Protein AF-A0A022MLE1-F1 (afdb_monomer_lite)

Sequence (67 aa):
EGFVADWLEPLAAAETAAGADPATARARARLGLATVRGLLLDLLVTGDRAAVDAAMEEFLRLYYGPE

Structure (mmCIF, N/CA/C/O backbone):
data_AF-A0A022MLE1-F1
#
_entry.id   AF-A0A022MLE1-F1
#
loop_
_atom_site.group_PDB
_atom_site.id
_atom_site.type_symbol
_atom_site.label_atom_id
_atom_site.label_alt_id
_atom_site.label_comp_id
_atom_site.label_asym_id
_atom_site.label_entity_id
_atom_site.label_seq_id
_atom_site.pdbx_PDB_ins_code
_atom_site.Cartn_x
_atom_site.Cartn_y
_atom_site.Cartn_z
_atom_site.occupancy
_atom_site.B_iso_or_equiv
_atom_site.auth_seq_id
_atom_site.auth_comp_id
_atom_site.auth_asym_id
_atom_site.auth_atom_id
_atom_site.pdbx_PDB_model_num
ATOM 1 N N . GLU A 1 1 ? 18.694 12.293 8.564 1.00 48.19 1 GLU A N 1
ATOM 2 C CA . GLU A 1 1 ? 17.374 12.372 7.905 1.00 48.19 1 GLU A CA 1
ATOM 3 C C . GLU A 1 1 ? 16.854 10.950 7.739 1.00 48.19 1 GLU A C 1
ATOM 5 O O . GLU A 1 1 ? 17.660 10.032 7.769 1.00 48.19 1 GLU A O 1
ATOM 10 N N . GLY A 1 2 ? 15.541 10.751 7.841 1.00 54.78 2 GLY A N 1
ATOM 11 C CA . GLY A 1 2 ? 14.968 9.573 8.504 1.00 54.78 2 GLY A CA 1
ATOM 12 C C . GLY A 1 2 ? 14.985 8.262 7.710 1.00 54.78 2 GLY A C 1
ATOM 13 O O . GLY A 1 2 ? 14.499 8.227 6.584 1.00 54.78 2 GLY A O 1
ATOM 14 N N . PHE A 1 3 ? 15.377 7.180 8.398 1.00 60.62 3 PHE A N 1
ATOM 15 C CA . PHE A 1 3 ? 15.381 5.754 8.008 1.00 60.62 3 PHE A CA 1
ATOM 16 C C . PHE A 1 3 ? 14.194 5.264 7.161 1.00 60.62 3 PHE A C 1
ATOM 18 O O . PHE A 1 3 ? 14.279 4.221 6.531 1.00 60.62 3 PHE A O 1
ATOM 25 N N . VAL A 1 4 ? 13.058 5.961 7.188 1.00 59.50 4 VAL A N 1
ATOM 26 C CA . VAL A 1 4 ? 11.809 5.583 6.519 1.00 59.50 4 VAL A CA 1
ATOM 27 C C . VAL A 1 4 ? 11.746 6.095 5.066 1.00 59.50 4 VAL A C 1
ATOM 29 O O . VAL A 1 4 ? 11.058 5.492 4.240 1.00 59.50 4 VAL A O 1
ATOM 32 N N . ALA A 1 5 ? 12.463 7.173 4.723 1.00 60.25 5 ALA A N 1
ATOM 33 C CA . ALA A 1 5 ? 12.585 7.652 3.339 1.00 60.25 5 ALA A CA 1
ATOM 34 C C . ALA A 1 5 ? 13.442 6.705 2.478 1.00 60.25 5 ALA A C 1
ATOM 36 O O . ALA A 1 5 ? 13.140 6.506 1.299 1.00 60.25 5 ALA A O 1
ATOM 37 N N . ASP A 1 6 ? 14.413 6.044 3.107 1.00 80.19 6 ASP A N 1
ATOM 38 C CA . ASP A 1 6 ? 15.417 5.195 2.458 1.00 80.19 6 ASP A CA 1
ATOM 39 C C . ASP A 1 6 ? 14.881 3.832 1.994 1.00 80.19 6 ASP A C 1
ATOM 41 O O . ASP A 1 6 ? 15.608 3.055 1.388 1.00 80.19 6 ASP A O 1
ATOM 45 N N . TRP A 1 7 ? 13.600 3.525 2.226 1.00 87.38 7 TRP A N 1
ATOM 46 C CA . TRP A 1 7 ? 12.992 2.266 1.770 1.00 87.38 7 TRP A CA 1
ATOM 47 C C . TRP A 1 7 ? 12.563 2.294 0.309 1.00 87.38 7 TRP A C 1
ATOM 49 O O . TRP A 1 7 ? 12.401 1.238 -0.296 1.00 87.38 7 TRP A O 1
ATOM 59 N N . LEU A 1 8 ? 12.368 3.476 -0.282 1.00 92.25 8 LEU A N 1
ATOM 60 C CA . LEU A 1 8 ? 11.889 3.556 -1.665 1.00 92.25 8 LEU A CA 1
ATOM 61 C C . LEU A 1 8 ? 12.886 2.963 -2.658 1.00 92.25 8 LEU A C 1
ATOM 63 O O . LEU A 1 8 ? 12.468 2.356 -3.639 1.00 92.25 8 LEU A O 1
ATOM 67 N N . GLU A 1 9 ? 14.180 3.139 -2.417 1.00 93.00 9 GLU A N 1
ATOM 68 C CA . GLU A 1 9 ? 15.220 2.695 -3.339 1.00 93.00 9 GLU A CA 1
ATOM 69 C C . GLU A 1 9 ? 15.431 1.171 -3.307 1.00 93.00 9 GLU A C 1
ATOM 71 O O . GLU A 1 9 ? 15.348 0.562 -4.373 1.00 93.00 9 GLU A O 1
ATOM 76 N N . PRO A 1 10 ? 15.546 0.508 -2.137 1.00 94.50 10 PRO A N 1
ATOM 77 C CA . PRO A 1 10 ? 15.530 -0.952 -2.054 1.00 94.50 10 PRO A CA 1
ATOM 78 C C . PRO A 1 10 ? 14.263 -1.584 -2.645 1.00 94.50 10 PRO A C 1
ATOM 80 O O . PRO A 1 10 ? 14.348 -2.583 -3.355 1.00 94.50 10 PRO A O 1
ATOM 83 N N . LEU A 1 11 ? 13.087 -0.996 -2.396 1.00 94.81 11 LEU A N 1
ATOM 84 C CA . LEU A 1 11 ? 11.824 -1.512 -2.933 1.00 94.81 11 LEU A CA 1
ATOM 85 C C . LEU A 1 11 ? 11.743 -1.347 -4.457 1.00 94.81 11 LEU A C 1
ATOM 87 O O . LEU A 1 11 ? 11.327 -2.267 -5.156 1.00 94.81 11 LEU A O 1
ATOM 91 N N . ALA A 1 12 ? 12.182 -0.206 -4.995 1.00 95.94 12 ALA A N 1
ATOM 92 C CA . ALA A 1 12 ? 12.238 -0.005 -6.442 1.00 95.94 12 ALA A CA 1
ATOM 93 C C . ALA A 1 12 ? 13.271 -0.934 -7.103 1.00 95.94 12 ALA A C 1
ATOM 95 O O . ALA A 1 12 ? 13.036 -1.434 -8.205 1.00 95.94 12 ALA A O 1
ATOM 96 N N . ALA A 1 13 ? 14.392 -1.213 -6.431 1.00 96.12 13 ALA A N 1
ATOM 97 C CA . ALA A 1 13 ? 15.374 -2.185 -6.899 1.00 96.12 13 ALA A CA 1
ATOM 98 C C . ALA A 1 13 ? 14.789 -3.606 -6.948 1.00 96.12 13 ALA A C 1
ATOM 100 O O . ALA A 1 13 ? 15.009 -4.313 -7.929 1.00 96.12 13 ALA A O 1
ATOM 101 N N . ALA A 1 14 ? 13.993 -4.000 -5.949 1.00 94.88 14 ALA A N 1
ATOM 102 C CA . ALA A 1 14 ? 13.301 -5.289 -5.941 1.00 94.88 14 ALA A CA 1
ATOM 103 C C . ALA A 1 14 ? 12.292 -5.414 -7.097 1.00 94.88 14 ALA A C 1
ATOM 105 O O . ALA A 1 14 ? 12.302 -6.410 -7.816 1.00 94.88 14 ALA A O 1
ATOM 106 N N . GLU A 1 15 ? 11.478 -4.384 -7.340 1.00 95.88 15 GLU A N 1
ATOM 107 C CA . GLU A 1 15 ? 10.537 -4.359 -8.472 1.00 95.88 15 GLU A CA 1
ATOM 108 C C . GLU A 1 15 ? 11.258 -4.408 -9.830 1.00 95.88 15 GLU A C 1
ATOM 110 O O . GLU A 1 15 ? 10.818 -5.092 -10.754 1.00 95.88 15 GLU A O 1
ATOM 115 N N . THR A 1 16 ? 12.407 -3.735 -9.947 1.00 97.62 16 THR A N 1
ATOM 116 C CA . THR A 1 16 ? 13.247 -3.802 -11.154 1.00 97.62 16 THR A CA 1
ATOM 117 C C . THR A 1 16 ? 13.824 -5.206 -11.347 1.00 97.62 16 THR A C 1
ATOM 119 O O . THR A 1 16 ? 13.802 -5.735 -12.456 1.00 97.62 16 THR A O 1
ATOM 122 N N . ALA A 1 17 ? 14.297 -5.848 -10.273 1.00 97.00 17 ALA A N 1
ATOM 123 C CA . ALA A 1 17 ? 14.781 -7.229 -10.309 1.00 97.00 17 ALA A CA 1
ATOM 124 C C . ALA A 1 17 ? 13.671 -8.233 -10.675 1.00 97.00 17 ALA A C 1
ATOM 126 O O . ALA A 1 17 ? 13.953 -9.261 -11.287 1.00 97.00 17 ALA A O 1
ATOM 127 N N . ALA A 1 18 ? 12.413 -7.907 -10.364 1.00 93.69 18 ALA A N 1
ATOM 128 C CA . ALA A 1 18 ? 11.225 -8.646 -10.789 1.00 93.69 18 ALA A CA 1
ATOM 129 C C . ALA A 1 18 ? 10.779 -8.336 -12.237 1.00 93.69 18 ALA A C 1
ATOM 131 O O . ALA A 1 18 ? 9.780 -8.881 -12.704 1.00 93.69 18 ALA A O 1
ATOM 132 N N . GLY A 1 19 ? 11.511 -7.485 -12.966 1.00 96.50 19 GLY A N 1
ATOM 133 C CA . GLY A 1 19 ? 11.307 -7.219 -14.393 1.00 96.50 19 GLY A CA 1
ATOM 134 C C . GLY A 1 19 ? 10.478 -5.975 -14.722 1.00 96.50 19 GLY A C 1
ATOM 135 O O . GLY A 1 19 ? 10.160 -5.763 -15.892 1.00 96.50 19 GLY A O 1
ATOM 136 N N . ALA A 1 20 ? 10.124 -5.142 -13.739 1.00 96.75 20 ALA A N 1
ATOM 137 C CA . ALA A 1 20 ? 9.476 -3.861 -14.014 1.00 96.75 20 ALA A CA 1
ATOM 138 C C . ALA A 1 20 ? 10.462 -2.853 -14.635 1.00 96.75 20 ALA A C 1
ATOM 140 O O . ALA A 1 20 ? 11.637 -2.805 -14.268 1.00 96.75 20 ALA A O 1
ATOM 141 N N . ASP A 1 21 ? 9.980 -1.994 -15.538 1.00 98.19 21 ASP A N 1
ATOM 142 C CA . ASP A 1 21 ? 10.755 -0.831 -15.974 1.00 98.19 21 ASP A CA 1
ATOM 143 C C . ASP A 1 21 ? 10.946 0.168 -14.808 1.00 98.19 21 ASP A C 1
ATOM 145 O O . ASP A 1 21 ? 10.146 0.172 -13.867 1.00 98.19 21 ASP A O 1
ATOM 149 N N . PRO A 1 22 ? 11.959 1.056 -14.850 1.00 97.00 22 PRO A N 1
ATOM 150 C CA . PRO A 1 22 ? 12.289 1.924 -13.717 1.00 97.00 22 PRO A CA 1
ATOM 151 C C . PRO A 1 22 ? 11.150 2.836 -13.238 1.00 97.00 22 PRO A C 1
ATOM 153 O O . PRO A 1 22 ? 11.033 3.105 -12.038 1.00 97.00 22 PRO A O 1
ATOM 156 N N . ALA A 1 23 ? 10.308 3.331 -14.152 1.00 97.19 23 ALA A N 1
ATOM 157 C CA . ALA A 1 23 ? 9.208 4.216 -13.786 1.00 97.19 23 ALA A CA 1
ATOM 158 C C . ALA A 1 23 ? 8.108 3.427 -13.069 1.00 97.19 23 ALA A C 1
ATOM 160 O O . ALA A 1 23 ? 7.651 3.835 -11.994 1.00 97.19 23 ALA A O 1
ATOM 161 N N . THR A 1 24 ? 7.754 2.262 -13.615 1.00 96.88 24 THR A N 1
ATOM 162 C CA . THR A 1 24 ? 6.824 1.326 -12.980 1.00 96.88 24 THR A CA 1
ATOM 163 C C . THR A 1 24 ? 7.352 0.872 -11.622 1.00 96.88 24 THR A C 1
ATOM 165 O O . THR A 1 24 ? 6.638 0.990 -10.629 1.00 96.88 24 THR A O 1
ATOM 168 N N . ALA A 1 25 ? 8.612 0.447 -11.530 1.00 96.88 25 ALA A N 1
ATOM 169 C CA . ALA A 1 25 ? 9.233 -0.015 -10.292 1.00 96.88 25 ALA A CA 1
ATOM 170 C C . ALA A 1 25 ? 9.150 1.028 -9.167 1.00 96.88 25 ALA A C 1
ATOM 172 O O . ALA A 1 25 ? 8.761 0.720 -8.039 1.00 96.88 25 ALA A O 1
ATOM 173 N N . ARG A 1 26 ? 9.436 2.297 -9.480 1.00 95.75 26 ARG A N 1
ATOM 174 C CA . ARG A 1 26 ? 9.338 3.393 -8.509 1.00 95.75 26 ARG A CA 1
ATOM 175 C C . ARG A 1 26 ? 7.897 3.655 -8.065 1.00 95.75 26 ARG A C 1
ATOM 177 O O . ARG A 1 26 ? 7.662 3.911 -6.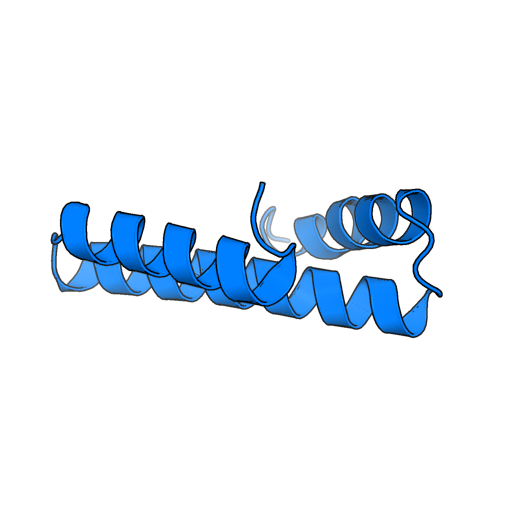882 1.00 95.75 26 ARG A O 1
ATOM 184 N N . ALA A 1 27 ? 6.939 3.610 -8.991 1.00 96.00 27 ALA A N 1
ATOM 185 C CA . ALA A 1 27 ? 5.523 3.791 -8.673 1.00 96.00 27 ALA A CA 1
ATOM 186 C C . ALA A 1 27 ? 5.003 2.661 -7.771 1.00 96.00 27 ALA A C 1
ATOM 188 O O . ALA A 1 27 ? 4.364 2.924 -6.751 1.00 96.00 27 ALA A O 1
ATOM 189 N N . ARG A 1 28 ? 5.357 1.419 -8.104 1.00 95.06 28 ARG A N 1
ATOM 190 C CA . ARG A 1 28 ? 5.029 0.201 -7.360 1.00 95.06 28 ARG A CA 1
ATOM 191 C C .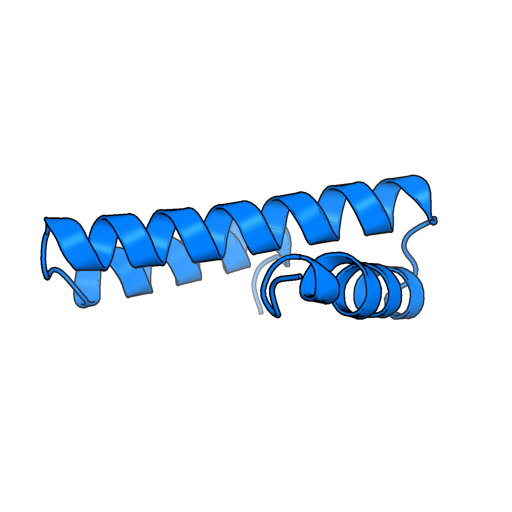 ARG A 1 28 ? 5.604 0.196 -5.945 1.00 95.06 28 ARG A C 1
ATOM 193 O O . ARG A 1 28 ? 4.859 0.044 -4.979 1.00 95.06 28 ARG A O 1
ATOM 200 N N . ALA A 1 29 ? 6.893 0.501 -5.809 1.00 94.69 29 ALA A N 1
ATOM 201 C CA . ALA A 1 29 ? 7.553 0.665 -4.516 1.00 94.69 29 ALA A CA 1
ATOM 202 C C . ALA A 1 29 ? 6.853 1.709 -3.633 1.00 94.69 29 ALA A C 1
ATOM 204 O O . ALA A 1 29 ? 6.640 1.495 -2.438 1.00 94.69 29 ALA A O 1
ATOM 205 N N . ARG A 1 30 ? 6.458 2.846 -4.223 1.00 94.94 30 ARG A N 1
ATOM 206 C CA . ARG A 1 30 ? 5.739 3.897 -3.497 1.00 94.94 30 ARG A CA 1
ATOM 207 C C . ARG A 1 30 ? 4.345 3.451 -3.065 1.00 94.94 30 ARG A C 1
ATOM 209 O O . ARG A 1 30 ? 3.950 3.786 -1.950 1.00 94.94 30 ARG A O 1
ATOM 216 N N . LEU A 1 31 ? 3.627 2.725 -3.919 1.00 95.50 31 LEU A N 1
ATOM 217 C CA . LEU A 1 31 ? 2.304 2.194 -3.608 1.00 95.50 31 LEU A CA 1
ATOM 218 C C . LEU A 1 31 ? 2.370 1.205 -2.440 1.00 95.50 31 LEU A C 1
ATOM 220 O O . LEU A 1 31 ? 1.708 1.436 -1.433 1.00 95.50 31 LEU A O 1
ATOM 224 N N . GLY A 1 32 ? 3.220 0.176 -2.526 1.00 94.38 32 GLY A N 1
ATOM 225 C CA . GLY A 1 32 ? 3.365 -0.816 -1.455 1.00 94.38 32 GLY A CA 1
ATOM 226 C C . GLY A 1 32 ? 3.757 -0.178 -0.120 1.00 94.38 32 GLY A C 1
ATOM 227 O O . GLY A 1 32 ? 3.148 -0.450 0.915 1.00 94.38 32 GLY A O 1
ATOM 228 N N . LEU A 1 33 ? 4.705 0.764 -0.142 1.00 94.44 33 LEU A N 1
ATOM 229 C CA . LEU A 1 33 ?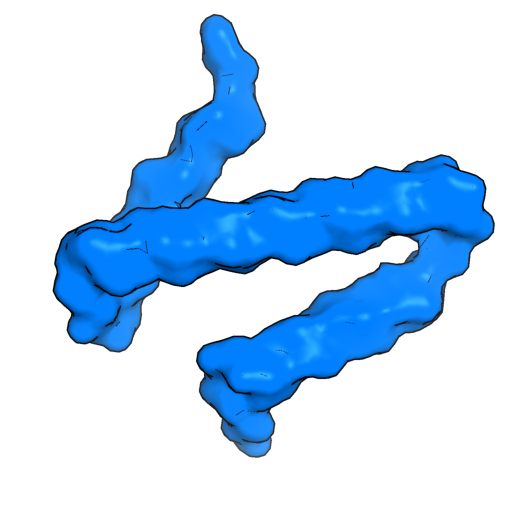 5.123 1.483 1.061 1.00 94.44 33 LEU A CA 1
ATOM 230 C C . LEU A 1 33 ? 4.009 2.367 1.649 1.00 94.44 33 LEU A C 1
ATOM 232 O O . LEU A 1 33 ? 3.911 2.496 2.871 1.00 94.44 33 LEU A O 1
ATOM 236 N N . ALA A 1 34 ? 3.175 2.985 0.808 1.00 95.06 34 ALA A N 1
ATOM 237 C CA . ALA A 1 34 ? 2.019 3.756 1.261 1.00 95.06 34 ALA A CA 1
ATOM 238 C C . ALA A 1 34 ? 0.956 2.855 1.905 1.00 95.06 34 ALA A C 1
ATOM 240 O O . ALA A 1 34 ? 0.458 3.204 2.975 1.00 95.06 34 ALA A O 1
ATOM 241 N N . THR A 1 35 ? 0.672 1.689 1.315 1.00 96.44 35 THR A N 1
ATOM 242 C CA . THR A 1 35 ? -0.262 0.698 1.868 1.00 96.44 35 THR A CA 1
ATOM 243 C C . THR A 1 35 ? 0.183 0.230 3.250 1.00 96.44 35 THR A C 1
ATOM 245 O O . THR A 1 35 ? -0.575 0.356 4.208 1.00 96.44 35 THR A O 1
ATOM 248 N N . VAL A 1 36 ? 1.436 -0.222 3.392 1.00 95.50 36 VAL A N 1
ATOM 249 C CA . VAL A 1 36 ? 1.977 -0.689 4.684 1.00 95.50 36 VAL A CA 1
ATOM 250 C C . VAL A 1 36 ? 1.881 0.405 5.749 1.00 95.50 36 VAL A C 1
ATOM 252 O O . VAL A 1 36 ? 1.428 0.152 6.861 1.00 95.50 36 VAL A O 1
ATOM 255 N N . ARG A 1 37 ? 2.265 1.645 5.419 1.00 95.75 37 ARG A N 1
ATOM 256 C CA . ARG A 1 37 ? 2.173 2.771 6.364 1.00 95.75 37 ARG A CA 1
ATOM 257 C C . ARG A 1 37 ? 0.731 3.072 6.765 1.00 95.75 37 ARG A C 1
ATOM 259 O O . ARG A 1 37 ? 0.488 3.314 7.941 1.00 95.75 37 ARG A O 1
ATOM 266 N N . GLY A 1 38 ? -0.202 3.064 5.813 1.00 97.00 38 GLY A N 1
ATOM 267 C CA . GLY A 1 38 ? -1.623 3.284 6.082 1.00 97.00 38 GLY A CA 1
ATOM 268 C C . GLY A 1 38 ? -2.199 2.227 7.021 1.00 97.00 38 GLY A C 1
ATOM 269 O O . GLY A 1 38 ? -2.858 2.574 7.992 1.00 97.00 38 GLY A O 1
ATOM 270 N N . LEU A 1 39 ? -1.862 0.959 6.791 1.00 98.25 39 LEU A N 1
ATOM 271 C CA . LEU A 1 39 ? -2.299 -0.165 7.619 1.00 98.25 39 LEU A CA 1
ATOM 272 C C . LEU A 1 39 ? -1.707 -0.136 9.035 1.00 98.25 39 LEU A C 1
ATOM 274 O O . LEU A 1 39 ? -2.405 -0.410 10.006 1.00 98.25 39 LEU A O 1
ATOM 278 N N . LEU A 1 40 ? -0.441 0.259 9.184 1.00 97.69 40 LEU A N 1
ATOM 279 C CA . LEU A 1 40 ? 0.157 0.454 10.509 1.00 97.69 40 LEU A CA 1
ATOM 280 C C . LEU A 1 40 ? -0.482 1.626 11.269 1.00 97.69 40 LEU A C 1
ATOM 282 O O . LEU A 1 40 ? -0.614 1.563 12.490 1.00 97.69 40 LEU A O 1
ATOM 286 N N . LEU A 1 41 ? -0.877 2.690 10.563 1.00 98.31 41 LEU A N 1
ATOM 287 C CA . LEU A 1 41 ? -1.618 3.801 11.161 1.00 98.31 41 LEU A CA 1
ATOM 288 C C . LEU A 1 41 ? -3.037 3.385 11.558 1.00 98.31 41 LEU A C 1
ATOM 290 O O . LEU A 1 41 ? -3.478 3.752 12.642 1.00 98.31 41 LEU A O 1
ATOM 294 N N . ASP A 1 42 ? -3.721 2.601 10.726 1.00 98.50 42 ASP A N 1
ATOM 295 C CA . ASP A 1 42 ? -5.030 2.031 11.054 1.00 98.50 42 ASP A CA 1
ATOM 296 C C . ASP A 1 42 ? -4.943 1.158 12.314 1.00 98.50 42 ASP A C 1
ATOM 298 O O . ASP A 1 42 ? -5.665 1.394 13.282 1.00 98.50 42 ASP A O 1
ATOM 302 N N . LEU A 1 43 ? -3.952 0.260 12.381 1.00 98.56 43 LEU A N 1
ATOM 303 C CA . LEU A 1 43 ? -3.684 -0.559 13.566 1.00 98.56 43 LEU A CA 1
ATOM 304 C C . LEU A 1 43 ? -3.443 0.288 14.821 1.00 98.56 43 LEU A C 1
ATOM 306 O O . LEU A 1 43 ? -3.939 -0.045 15.894 1.00 98.56 43 LEU A O 1
ATOM 310 N N . LEU A 1 44 ? -2.677 1.375 14.704 1.00 98.44 44 LEU A N 1
ATOM 311 C CA . LEU A 1 44 ? -2.407 2.273 15.828 1.00 98.44 44 LEU A CA 1
ATOM 312 C C . LEU A 1 44 ? -3.689 2.938 16.354 1.00 98.44 44 LEU A C 1
ATOM 314 O O . LEU A 1 44 ? -3.803 3.168 17.556 1.00 98.44 44 LEU A O 1
ATOM 318 N N . VAL A 1 45 ? -4.629 3.265 15.463 1.00 98.62 45 VAL A N 1
ATOM 319 C CA . VAL A 1 45 ? -5.884 3.950 15.802 1.00 98.62 45 VAL A CA 1
ATOM 320 C C . VAL A 1 45 ? -6.938 2.979 16.336 1.00 98.62 45 VAL A C 1
ATOM 322 O O . VAL A 1 45 ? -7.630 3.308 17.298 1.00 98.62 45 VAL A O 1
ATOM 325 N N . THR A 1 46 ? -7.080 1.805 15.724 1.00 98.50 46 THR A N 1
ATOM 326 C CA . THR A 1 46 ? -8.171 0.861 16.016 1.00 98.50 46 THR A CA 1
ATOM 327 C C . THR A 1 46 ? -7.772 -0.246 16.987 1.00 98.50 46 THR A C 1
ATOM 329 O O . THR A 1 46 ? -8.622 -0.762 17.710 1.00 98.50 46 THR A O 1
ATOM 332 N N . GLY A 1 47 ? -6.493 -0.632 17.009 1.00 98.38 47 GLY A N 1
ATOM 333 C CA . GLY A 1 47 ? -6.009 -1.826 17.702 1.00 98.38 47 GLY A CA 1
ATOM 334 C C . GLY A 1 47 ? -6.452 -3.150 17.063 1.00 98.38 47 GLY A C 1
ATOM 335 O O . GLY A 1 47 ? -6.120 -4.214 17.591 1.00 98.38 47 GLY A O 1
ATOM 336 N N . ASP A 1 48 ? -7.178 -3.117 15.940 1.00 98.62 48 ASP A N 1
ATOM 337 C CA . ASP A 1 48 ? -7.728 -4.310 15.296 1.00 98.62 48 ASP A CA 1
ATOM 338 C C . ASP A 1 48 ? -6.694 -4.967 14.374 1.00 98.62 48 ASP A C 1
ATOM 340 O O . ASP A 1 48 ? -6.635 -4.747 13.162 1.00 98.62 48 ASP A O 1
ATOM 344 N N . ARG A 1 49 ? -5.845 -5.804 14.975 1.00 98.38 49 ARG A N 1
ATOM 345 C CA . ARG A 1 49 ? -4.812 -6.540 14.240 1.00 98.38 49 ARG A CA 1
ATOM 346 C C . ARG A 1 49 ? -5.395 -7.493 13.196 1.00 98.38 49 ARG A C 1
ATOM 348 O O . ARG A 1 49 ? -4.789 -7.658 12.145 1.00 98.38 49 ARG A O 1
ATOM 355 N N . ALA A 1 50 ? -6.544 -8.109 13.472 1.00 98.62 50 ALA A N 1
ATOM 356 C CA . 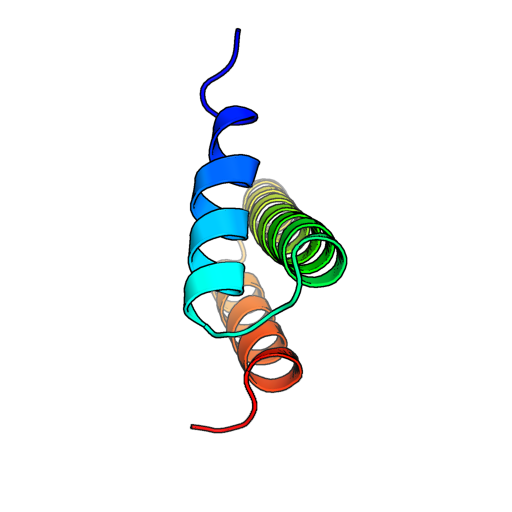ALA A 1 50 ? -7.141 -9.079 12.559 1.00 98.62 50 ALA A CA 1
ATOM 357 C C . ALA A 1 50 ? -7.673 -8.397 11.291 1.00 98.62 50 ALA A C 1
ATOM 359 O O . ALA A 1 50 ? -7.438 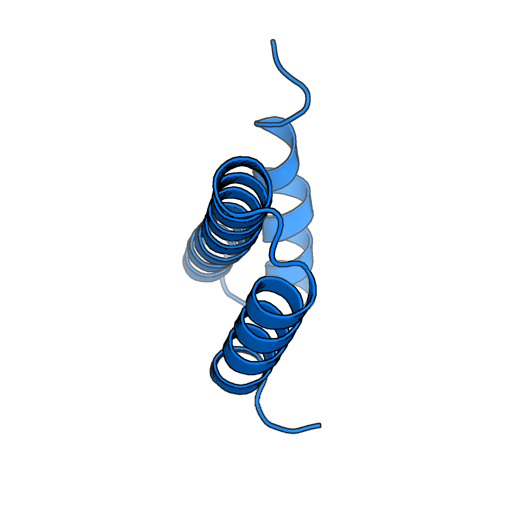-8.892 10.190 1.00 98.62 50 ALA A O 1
ATOM 360 N N . ALA A 1 51 ? -8.332 -7.243 11.433 1.00 98.25 51 ALA A N 1
ATOM 361 C CA . ALA A 1 51 ? -8.796 -6.463 10.289 1.00 98.25 51 ALA A CA 1
ATOM 362 C C . ALA A 1 51 ? -7.631 -5.969 9.416 1.00 98.25 51 ALA A C 1
ATOM 364 O O . ALA A 1 51 ? -7.700 -6.049 8.189 1.00 98.25 51 ALA A O 1
ATOM 365 N N . VAL A 1 52 ? -6.544 -5.505 10.038 1.00 98.62 52 VAL A N 1
ATOM 366 C CA . VAL A 1 52 ? -5.359 -5.016 9.318 1.00 98.62 52 VAL A CA 1
ATOM 367 C C . VAL A 1 52 ? -4.616 -6.141 8.588 1.00 98.62 52 VAL A C 1
ATOM 369 O O . VAL A 1 52 ? -4.206 -5.945 7.442 1.00 98.62 52 VAL A O 1
ATOM 372 N N . ASP A 1 53 ? -4.482 -7.319 9.206 1.00 98.31 53 ASP A N 1
ATOM 373 C CA . ASP A 1 53 ? -3.893 -8.500 8.558 1.00 98.31 53 ASP A CA 1
ATOM 374 C C . ASP A 1 53 ? -4.734 -8.916 7.332 1.00 98.31 53 ASP A C 1
ATOM 376 O O . ASP A 1 53 ? -4.195 -9.052 6.233 1.00 98.31 53 ASP A O 1
ATOM 380 N N . ALA A 1 54 ? -6.064 -8.991 7.472 1.00 98.25 54 ALA A N 1
ATOM 381 C CA . ALA A 1 54 ? -6.966 -9.312 6.362 1.00 98.25 54 ALA A CA 1
ATOM 382 C C . ALA A 1 54 ? -6.897 -8.281 5.216 1.00 98.25 54 ALA A C 1
ATOM 384 O O . ALA A 1 54 ? -6.942 -8.638 4.037 1.00 98.25 54 ALA A O 1
ATOM 385 N N . ALA A 1 55 ? -6.753 -6.993 5.538 1.00 98.25 55 ALA A N 1
ATOM 386 C CA . ALA A 1 55 ? -6.582 -5.947 4.533 1.00 98.25 55 ALA A CA 1
ATOM 387 C C . ALA A 1 55 ? -5.238 -6.060 3.787 1.00 98.25 55 ALA A C 1
ATOM 389 O O . ALA A 1 55 ? -5.182 -5.801 2.582 1.00 98.25 55 ALA A O 1
ATOM 390 N N . MET A 1 56 ? -4.161 -6.468 4.473 1.00 97.75 56 MET A N 1
ATOM 391 C CA . MET A 1 56 ? -2.875 -6.751 3.828 1.00 97.75 56 MET A CA 1
ATOM 392 C C . MET A 1 56 ? -2.978 -7.952 2.881 1.00 97.75 56 MET A C 1
ATOM 394 O O . MET A 1 56 ? -2.503 -7.873 1.750 1.00 97.75 56 MET A O 1
ATOM 398 N N . GLU A 1 57 ? -3.614 -9.041 3.312 1.00 96.88 57 GLU A N 1
ATOM 399 C CA . GLU A 1 57 ? -3.835 -10.228 2.474 1.00 96.88 57 GLU A CA 1
ATOM 400 C C . GLU A 1 57 ? -4.600 -9.877 1.192 1.00 96.88 57 GLU A C 1
ATOM 402 O O . GLU A 1 57 ? -4.192 -10.257 0.091 1.00 96.88 57 GLU A O 1
ATOM 407 N N . GLU A 1 58 ? -5.659 -9.074 1.308 1.00 97.12 58 GLU A N 1
ATOM 408 C CA . GLU A 1 58 ? -6.428 -8.617 0.151 1.00 97.12 58 GLU A CA 1
ATOM 409 C C . GLU A 1 58 ? -5.591 -7.732 -0.787 1.00 97.12 58 GLU A C 1
ATOM 411 O O . GLU A 1 58 ? -5.655 -7.889 -2.009 1.00 97.12 58 GLU A O 1
ATOM 416 N N . PHE A 1 59 ? -4.748 -6.844 -0.245 1.00 95.75 59 PHE A N 1
ATOM 417 C CA . PHE A 1 59 ? -3.809 -6.065 -1.057 1.00 95.75 59 PHE A CA 1
ATOM 418 C C . PHE A 1 59 ? -2.850 -6.968 -1.843 1.00 95.75 59 PHE A C 1
ATOM 420 O O . PHE A 1 59 ? -2.682 -6.771 -3.048 1.00 95.75 59 PHE A O 1
ATOM 427 N N . LEU A 1 60 ? -2.252 -7.973 -1.193 1.00 93.31 60 LEU A N 1
ATOM 428 C CA . LEU A 1 60 ? -1.338 -8.910 -1.849 1.00 93.31 60 LEU A CA 1
ATOM 429 C C . LEU A 1 60 ? -2.042 -9.682 -2.969 1.00 93.31 60 LEU A C 1
ATOM 431 O O . LEU A 1 60 ? -1.510 -9.758 -4.075 1.00 93.31 60 LEU A O 1
ATOM 435 N N . ARG A 1 61 ? -3.267 -10.162 -2.730 1.00 94.38 61 ARG A N 1
ATOM 436 C CA . ARG A 1 61 ? -4.077 -10.875 -3.729 1.00 94.38 61 ARG A CA 1
ATOM 437 C C . ARG A 1 61 ? -4.378 -10.017 -4.960 1.00 94.38 61 ARG A C 1
ATOM 439 O O . ARG A 1 61 ? -4.293 -10.501 -6.088 1.00 94.38 61 ARG A O 1
ATOM 446 N N . LEU A 1 62 ? -4.744 -8.749 -4.758 1.00 92.25 62 LEU A N 1
ATOM 447 C CA . LEU A 1 62 ? -5.028 -7.814 -5.853 1.00 92.25 62 LEU A CA 1
ATOM 448 C C . LEU A 1 62 ? -3.773 -7.449 -6.653 1.00 92.25 62 LEU A C 1
ATOM 450 O O . LEU A 1 62 ? -3.874 -7.134 -7.838 1.00 92.25 62 LEU A O 1
ATOM 454 N N . TYR A 1 63 ? -2.610 -7.459 -6.005 1.00 85.50 63 TYR A N 1
ATOM 455 C CA . TYR A 1 63 ? -1.394 -6.880 -6.557 1.00 85.50 63 TYR A CA 1
ATOM 456 C C . TYR A 1 63 ? -0.415 -7.905 -7.143 1.00 85.50 63 TYR A C 1
ATOM 458 O O . TYR A 1 63 ? 0.175 -7.653 -8.193 1.00 85.50 63 TYR A O 1
ATOM 466 N N . TYR A 1 64 ? -0.267 -9.066 -6.505 1.00 80.00 64 TYR A N 1
ATOM 467 C CA . TYR A 1 64 ? 0.616 -10.152 -6.943 1.00 80.00 64 TYR A CA 1
ATOM 468 C C . TYR A 1 64 ? -0.145 -11.339 -7.553 1.00 80.00 64 TYR A C 1
ATOM 470 O O . TYR A 1 64 ? 0.476 -12.235 -8.120 1.00 80.00 64 TYR A O 1
ATOM 478 N N . GLY A 1 65 ? -1.481 -11.299 -7.526 1.00 77.06 65 GLY A N 1
ATOM 479 C CA . GLY A 1 65 ? -2.335 -12.392 -7.979 1.00 77.06 65 GLY A CA 1
ATOM 480 C C . GL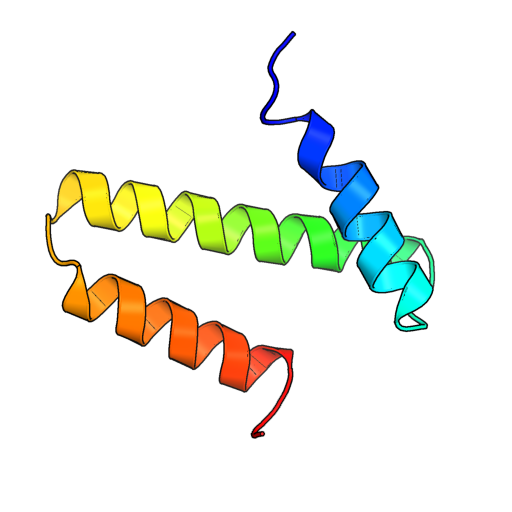Y A 1 65 ? -2.522 -13.468 -6.904 1.00 77.06 65 GLY A C 1
ATOM 481 O O . GLY A 1 65 ? -1.964 -13.360 -5.812 1.00 77.06 65 GLY A O 1
ATOM 482 N N . PRO A 1 66 ? -3.360 -14.482 -7.171 1.00 68.00 66 PRO A N 1
ATOM 483 C CA . PRO A 1 66 ? -3.442 -15.651 -6.304 1.00 68.00 66 PRO A CA 1
ATOM 484 C C . PRO A 1 66 ? -2.112 -16.421 -6.333 1.00 68.00 66 PRO A C 1
ATOM 486 O O . PRO A 1 66 ? -1.505 -16.536 -7.400 1.00 68.00 66 PRO A O 1
ATOM 489 N N . GLU A 1 67 ? -1.687 -16.935 -5.174 1.00 57.22 67 GLU A N 1
ATOM 490 C CA . GLU A 1 67 ? -0.651 -17.980 -5.100 1.00 57.22 67 GLU A CA 1
ATOM 491 C C . GLU A 1 67 ? -1.081 -19.255 -5.843 1.00 57.22 67 GLU A C 1
ATOM 493 O O . GLU A 1 67 ? -2.291 -19.595 -5.805 1.00 57.22 67 GLU A O 1
#

Foldseek 3Di:
DDPLVVQLVVQLVVVVVVPDDSVVSSVVSVVVSVLVVVLVVVCVVPVPPVVSVVSVVVVCCVPVNDD

Radius of gyration: 13.37 Å; chains: 1; bounding box: 26×30×34 Å

pLDDT: mean 91.41, std 12.19, range [48.19, 98.62]

Secondary structure (DSSP, 8-state):
--TTGGGHHHHHHHHHHTT--HHHHHHHHHHHHHHHHHHHHHHHHH--HHHHHHHHHHHHHHHH---